Protein AF-A0AAV1LVD3-F1 (afdb_monomer_lite)

pLDDT: mean 78.02, std 8.47, range [48.91, 90.25]

Foldseek 3Di:
DDCVVCVPVVVVVCVVCVCVVPVVLVVQLVVVVVCCCPPVDNDPDCVVVSVQRSDPPDDDPVVVVVVPDDDPPPD

Structure (mmCIF, N/CA/C/O backbone):
data_AF-A0AAV1LVD3-F1
#
_entry.id   AF-A0AAV1LVD3-F1
#
loop_
_atom_site.group_PDB
_atom_site.id
_atom_site.type_symbol
_atom_site.label_atom_id
_atom_site.label_alt_id
_atom_site.label_comp_id
_atom_site.label_asym_id
_atom_site.label_entity_id
_atom_site.label_seq_id
_atom_site.pdbx_PDB_ins_code
_atom_site.Cartn_x
_atom_site.Cartn_y
_atom_site.Cartn_z
_atom_site.occupancy
_atom_site.B_iso_or_equiv
_atom_site.auth_seq_id
_atom_site.auth_comp_id
_atom_site.auth_asym_id
_atom_site.auth_atom_id
_atom_site.pdbx_PDB_model_num
ATOM 1 N N . MET A 1 1 ? -18.835 11.583 12.236 1.00 58.38 1 MET A N 1
ATOM 2 C CA . MET A 1 1 ? -19.521 10.394 11.688 1.00 58.38 1 MET A CA 1
ATOM 3 C C . MET A 1 1 ? -19.699 9.409 12.831 1.00 58.38 1 MET A C 1
ATOM 5 O O . MET A 1 1 ? -18.704 8.863 13.289 1.00 58.38 1 MET A O 1
ATOM 9 N N . THR A 1 2 ? -20.902 9.306 13.398 1.00 70.31 2 THR A N 1
ATOM 10 C CA . THR A 1 2 ? -21.139 8.509 14.616 1.00 70.31 2 THR A CA 1
ATOM 11 C C . THR A 1 2 ? -21.717 7.135 14.267 1.00 70.31 2 THR A C 1
ATOM 13 O O . THR A 1 2 ? -22.479 7.004 13.310 1.00 70.31 2 THR A O 1
ATOM 16 N N . GLU A 1 3 ? -21.360 6.104 15.040 1.00 77.75 3 GLU A N 1
ATOM 17 C CA . GLU A 1 3 ? -21.860 4.729 14.863 1.00 77.75 3 GLU A CA 1
ATOM 18 C C . GLU A 1 3 ? -23.393 4.652 14.913 1.00 77.75 3 GLU A C 1
ATOM 20 O O . GLU A 1 3 ? -24.002 3.885 14.176 1.00 77.75 3 GLU A O 1
ATOM 25 N N . LYS A 1 4 ? -24.023 5.495 15.742 1.00 83.94 4 LYS A N 1
ATOM 26 C CA . LYS A 1 4 ? -25.483 5.553 15.890 1.00 83.94 4 LYS A CA 1
ATOM 27 C C . LYS A 1 4 ? -26.202 6.097 14.656 1.00 83.94 4 LYS A C 1
ATOM 29 O O . LYS A 1 4 ? -27.337 5.713 14.410 1.00 83.94 4 LYS A O 1
ATOM 34 N N . GLU A 1 5 ? -25.563 6.991 13.910 1.00 90.25 5 GLU A N 1
ATOM 35 C CA . GLU A 1 5 ? -26.181 7.685 12.777 1.00 90.25 5 GLU A CA 1
ATOM 36 C C . GLU A 1 5 ? -25.956 6.930 11.458 1.00 90.25 5 GLU A C 1
ATOM 38 O O . GLU A 1 5 ? -26.851 6.863 10.621 1.00 90.25 5 GLU A O 1
ATOM 43 N N . TYR A 1 6 ? -24.792 6.283 11.299 1.00 88.06 6 TYR A N 1
ATOM 44 C CA . TYR A 1 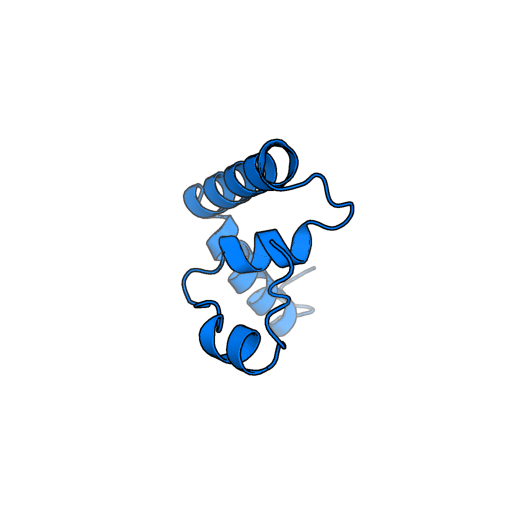6 ? -24.450 5.503 10.103 1.00 88.06 6 TYR A CA 1
ATOM 45 C C . TYR A 1 6 ? -23.744 4.184 10.458 1.00 88.06 6 TYR A C 1
ATOM 47 O O . TYR A 1 6 ? -22.564 4.010 10.135 1.00 88.06 6 TYR A O 1
ATOM 55 N N . PRO A 1 7 ? -24.442 3.220 11.082 1.00 87.12 7 PRO A N 1
ATOM 56 C CA . PRO A 1 7 ? -23.821 2.005 11.616 1.00 87.12 7 PRO A CA 1
ATOM 57 C C . PRO A 1 7 ? -23.116 1.172 10.536 1.00 87.12 7 PRO A C 1
ATOM 59 O O . PRO A 1 7 ? -22.006 0.681 10.741 1.00 87.12 7 PRO A O 1
ATOM 62 N N . LEU A 1 8 ? -23.712 1.064 9.344 1.00 89.62 8 LEU A N 1
ATOM 63 C CA . LEU A 1 8 ? -23.132 0.307 8.231 1.00 89.62 8 LEU A CA 1
ATOM 64 C C . LEU A 1 8 ? -21.882 0.986 7.651 1.00 89.62 8 LEU A C 1
ATOM 66 O O . LEU A 1 8 ? -20.881 0.322 7.366 1.00 89.62 8 LEU A O 1
ATOM 70 N N . LEU A 1 9 ? -21.925 2.312 7.497 1.00 88.56 9 LEU A N 1
ATOM 71 C CA . LEU A 1 9 ? -20.814 3.092 6.958 1.00 88.56 9 LEU A CA 1
ATOM 72 C C . LEU A 1 9 ? -19.640 3.110 7.944 1.00 88.56 9 LEU A C 1
ATOM 74 O O . LEU A 1 9 ? -18.503 2.892 7.535 1.00 88.56 9 LEU A O 1
ATOM 78 N N . PHE A 1 10 ? -19.930 3.280 9.237 1.00 87.06 10 PHE A N 1
ATOM 79 C CA . PHE A 1 10 ? -18.953 3.256 10.324 1.00 87.06 10 PHE A CA 1
ATOM 80 C C . PHE A 1 10 ? -18.257 1.895 10.438 1.00 87.06 10 PHE A C 1
ATOM 82 O O . PHE A 1 10 ? -17.028 1.818 10.471 1.00 87.06 10 PHE A O 1
ATOM 89 N N . LYS A 1 11 ? -19.025 0.799 10.402 1.00 86.94 11 LYS A N 1
ATOM 90 C CA . LYS A 1 11 ? -18.467 -0.560 10.409 1.00 86.94 11 LYS A CA 1
ATOM 91 C C . LYS A 1 11 ? -17.583 -0.816 9.185 1.00 86.94 11 LYS A C 1
ATOM 93 O O . LYS A 1 11 ? -16.493 -1.367 9.312 1.00 86.94 11 LYS A O 1
ATOM 98 N N . THR A 1 12 ? -18.014 -0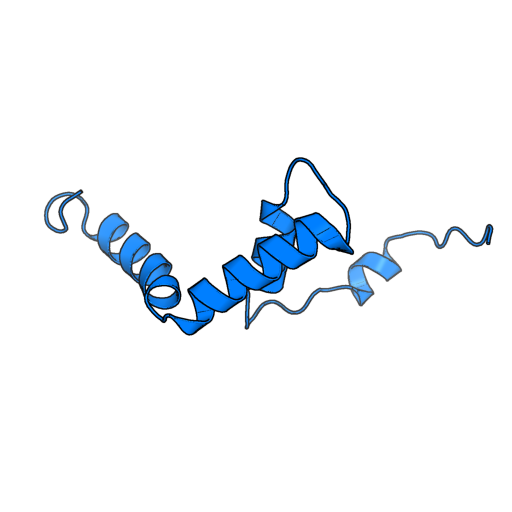.367 8.006 1.00 85.94 12 THR A N 1
ATOM 99 C CA . THR A 1 12 ? -17.236 -0.507 6.764 1.00 85.94 12 THR A CA 1
ATOM 100 C C . THR A 1 12 ? -15.969 0.348 6.783 1.00 85.94 12 THR A C 1
ATOM 102 O O . THR A 1 12 ? -14.920 -0.107 6.325 1.00 85.94 12 THR A O 1
ATOM 105 N N . SER A 1 13 ? -16.029 1.573 7.318 1.00 82.56 13 SER A N 1
ATOM 106 C CA . SER A 1 13 ? -14.844 2.422 7.456 1.00 82.56 13 SER A CA 1
ATOM 107 C C . SER A 1 13 ? -13.861 1.827 8.451 1.00 82.56 13 SER A C 1
ATOM 109 O O . SER A 1 13 ? -12.677 1.790 8.144 1.00 82.56 13 SER A O 1
ATOM 111 N N . LEU A 1 14 ? -14.334 1.294 9.584 1.00 81.81 14 LEU A N 1
ATOM 112 C CA . LEU A 1 14 ? -13.485 0.610 10.559 1.00 81.81 14 LEU A CA 1
ATOM 113 C C . LEU A 1 14 ? -12.789 -0.601 9.949 1.00 81.81 14 LEU A C 1
ATOM 115 O O . LEU A 1 14 ? -11.583 -0.719 10.089 1.00 81.81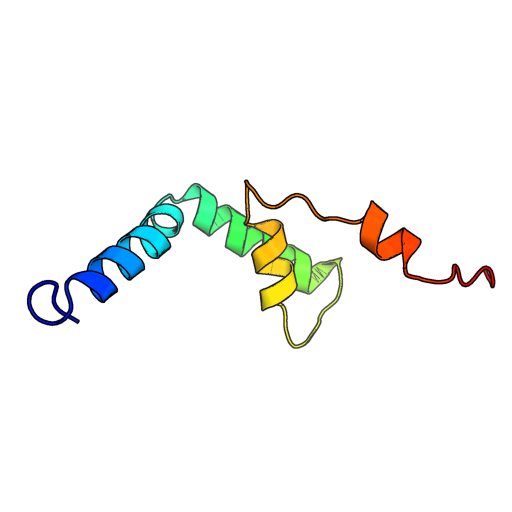 14 LEU A O 1
ATOM 119 N N . LEU A 1 15 ? -13.499 -1.456 9.213 1.00 81.75 15 LEU A N 1
ATOM 120 C CA . LEU A 1 15 ? -12.879 -2.606 8.542 1.00 81.75 15 LEU A CA 1
ATOM 121 C C . LEU A 1 15 ? -11.822 -2.203 7.504 1.00 81.75 15 LEU A C 1
ATOM 123 O O . LEU A 1 15 ? -10.876 -2.949 7.285 1.00 81.75 15 LEU A O 1
ATOM 127 N N . LYS A 1 16 ? -11.955 -1.027 6.881 1.00 77.25 16 LYS A N 1
ATOM 128 C CA . LYS A 1 16 ? -10.948 -0.481 5.955 1.00 77.25 16 LYS A CA 1
ATOM 129 C C . LYS A 1 16 ? -9.787 0.215 6.673 1.00 77.25 16 LYS A C 1
ATOM 131 O O . LYS A 1 16 ? -8.670 0.181 6.169 1.00 77.25 16 LYS A O 1
ATOM 136 N N . LEU A 1 17 ? -10.041 0.836 7.826 1.00 75.88 17 LEU A N 1
ATOM 137 C CA . LEU A 1 17 ? -9.029 1.527 8.631 1.00 75.88 17 LEU A CA 1
ATOM 138 C C . LEU A 1 17 ? -8.240 0.577 9.540 1.00 75.88 17 LEU A C 1
ATOM 140 O O . LEU A 1 17 ? -7.084 0.849 9.824 1.00 75.88 17 LEU A O 1
ATOM 144 N N . LEU A 1 18 ? -8.841 -0.523 9.997 1.00 73.38 18 LEU A N 1
ATOM 145 C CA . LEU A 1 18 ? -8.228 -1.509 10.894 1.00 73.38 18 LEU A CA 1
ATOM 146 C C . LEU A 1 18 ? -6.918 -2.094 10.336 1.00 73.38 18 LEU A C 1
ATOM 148 O O . LEU A 1 18 ? -5.935 -2.111 11.074 1.00 73.38 18 LEU A O 1
ATOM 152 N N . PRO A 1 19 ? -6.840 -2.497 9.052 1.00 64.56 19 PRO A N 1
ATOM 153 C CA . PRO A 1 19 ? -5.578 -2.891 8.435 1.00 64.56 19 PRO A CA 1
ATOM 154 C C . PRO A 1 19 ? -4.557 -1.746 8.462 1.00 64.56 19 PRO A C 1
ATOM 156 O O . PRO A 1 19 ? -3.399 -1.964 8.788 1.00 64.56 19 PRO A O 1
ATOM 159 N N . PHE A 1 20 ? -4.995 -0.509 8.218 1.00 61.00 20 PHE A N 1
ATOM 160 C CA . PHE A 1 20 ? -4.149 0.690 8.273 1.00 61.00 20 PHE A CA 1
ATOM 161 C C . PHE A 1 20 ? -3.661 1.048 9.684 1.00 61.00 20 PHE A C 1
ATOM 163 O O . PHE A 1 20 ? -2.594 1.638 9.821 1.00 61.00 20 PHE A O 1
ATOM 170 N N . ALA A 1 21 ? -4.420 0.701 10.726 1.00 60.41 21 ALA A N 1
ATOM 171 C CA . ALA A 1 21 ? -4.014 0.886 12.116 1.00 60.41 21 ALA A CA 1
ATOM 172 C C . ALA A 1 21 ? -2.921 -0.109 12.537 1.00 60.41 21 ALA A C 1
ATOM 174 O O . ALA A 1 21 ? -2.209 0.152 13.505 1.00 60.41 21 ALA A O 1
ATOM 175 N N . SER A 1 22 ? -2.752 -1.222 11.809 1.00 65.81 22 SER A N 1
ATOM 176 C CA . SER A 1 22 ? -1.537 -2.021 11.943 1.00 65.81 22 SER A CA 1
ATOM 177 C C . SER A 1 22 ? -0.375 -1.220 11.354 1.00 65.81 22 SER A C 1
ATOM 179 O O . SER A 1 22 ? -0.352 -0.900 10.162 1.00 65.81 22 SER A O 1
ATOM 181 N N . THR A 1 23 ? 0.582 -0.857 12.206 1.00 68.31 23 THR A N 1
ATOM 182 C CA . THR A 1 23 ? 1.728 -0.009 11.849 1.00 68.31 23 THR A CA 1
ATOM 183 C C . THR A 1 23 ? 2.442 -0.533 10.603 1.00 68.31 23 THR A C 1
ATOM 185 O O . THR A 1 23 ? 2.793 0.238 9.718 1.00 68.31 23 THR A O 1
ATOM 188 N N . TYR A 1 24 ? 2.518 -1.860 10.467 1.00 79.00 24 TYR A N 1
ATOM 189 C CA . TYR A 1 24 ? 3.140 -2.550 9.343 1.00 79.00 24 TYR A CA 1
ATOM 190 C C . TYR A 1 24 ? 2.518 -2.230 7.976 1.00 79.00 24 TYR A C 1
ATOM 192 O O . TYR A 1 24 ? 3.250 -1.949 7.029 1.00 79.00 24 TYR A O 1
ATOM 200 N N . LEU A 1 25 ? 1.187 -2.248 7.836 1.00 75.00 25 LEU A N 1
ATOM 201 C CA . LEU A 1 25 ? 0.550 -1.957 6.543 1.00 75.00 25 LEU A CA 1
ATOM 202 C C . LEU A 1 25 ? 0.674 -0.477 6.177 1.00 75.00 25 LEU A C 1
ATOM 204 O O . LEU A 1 25 ? 0.846 -0.152 5.003 1.00 75.00 25 LEU A O 1
ATOM 208 N N . CYS A 1 26 ? 0.644 0.413 7.171 1.00 78.88 26 CYS A N 1
ATOM 209 C CA . CYS A 1 26 ? 0.896 1.836 6.966 1.00 78.88 26 CYS A CA 1
ATOM 210 C C . CYS A 1 26 ? 2.343 2.080 6.498 1.00 78.88 26 CYS A C 1
ATOM 212 O O . CYS A 1 26 ? 2.566 2.703 5.458 1.00 78.88 26 CYS A O 1
ATOM 214 N N . GLU A 1 27 ? 3.323 1.520 7.210 1.00 84.25 27 GLU A N 1
ATOM 215 C CA . GLU A 1 27 ? 4.750 1.586 6.865 1.00 84.25 27 GLU A CA 1
ATOM 216 C C . GLU A 1 27 ? 5.036 0.994 5.482 1.00 84.25 27 GLU A C 1
ATOM 218 O O . GLU A 1 27 ? 5.761 1.594 4.680 1.00 84.25 27 GLU A O 1
ATOM 223 N N . THR A 1 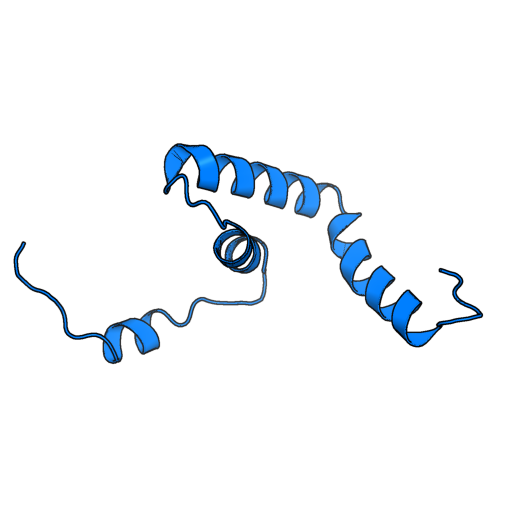28 ? 4.423 -0.152 5.179 1.00 83.94 28 THR A N 1
ATOM 224 C CA . THR A 1 28 ? 4.530 -0.810 3.875 1.00 83.94 28 THR A CA 1
ATOM 225 C C . THR A 1 28 ? 3.952 0.091 2.791 1.00 83.94 28 THR A C 1
ATOM 227 O O . THR A 1 28 ? 4.665 0.416 1.846 1.00 83.94 28 THR A O 1
ATOM 230 N N . ALA A 1 29 ? 2.724 0.597 2.951 1.00 85.12 29 ALA A N 1
ATOM 231 C CA . ALA A 1 29 ? 2.090 1.479 1.972 1.00 85.12 29 ALA A CA 1
ATOM 232 C C . ALA A 1 29 ? 2.912 2.752 1.701 1.00 85.12 29 ALA A C 1
ATOM 234 O O . ALA A 1 29 ? 3.109 3.123 0.542 1.00 85.12 29 ALA A O 1
ATOM 235 N N . PHE A 1 30 ? 3.443 3.405 2.738 1.00 86.56 30 PHE A N 1
ATOM 236 C CA . PHE A 1 30 ? 4.289 4.593 2.574 1.00 86.56 30 PHE A CA 1
ATOM 237 C C . PHE A 1 30 ? 5.638 4.279 1.916 1.00 86.56 30 PHE A C 1
ATOM 239 O O . PHE A 1 30 ? 6.095 5.033 1.046 1.00 86.56 30 PHE A O 1
ATOM 246 N N . SER A 1 31 ? 6.260 3.154 2.271 1.00 87.50 31 SER A N 1
ATOM 247 C CA . SER A 1 31 ? 7.496 2.693 1.631 1.00 87.50 31 SER A CA 1
ATOM 248 C C . SER A 1 31 ? 7.266 2.393 0.151 1.00 87.50 31 SER A C 1
ATOM 250 O O . SER A 1 31 ? 8.039 2.835 -0.705 1.00 87.50 31 SER A O 1
ATOM 252 N N . THR A 1 32 ? 6.165 1.715 -0.183 1.00 86.50 32 THR A N 1
ATOM 253 C CA . THR A 1 32 ? 5.810 1.411 -1.570 1.00 86.50 32 THR A CA 1
ATOM 254 C C . THR A 1 32 ? 5.473 2.669 -2.359 1.00 86.50 32 THR A C 1
ATOM 256 O O . THR A 1 32 ? 5.949 2.824 -3.482 1.00 86.50 32 THR A O 1
ATOM 259 N N . LEU A 1 33 ? 4.735 3.613 -1.771 1.00 87.50 33 LEU A N 1
ATOM 260 C CA . LEU A 1 33 ? 4.466 4.915 -2.382 1.00 87.50 33 LEU A CA 1
ATOM 261 C C . LEU A 1 33 ? 5.770 5.653 -2.723 1.00 87.50 33 LEU A C 1
ATOM 263 O O . LEU A 1 33 ? 5.919 6.181 -3.827 1.00 87.50 33 LEU A O 1
ATOM 267 N N . THR A 1 34 ? 6.732 5.646 -1.799 1.00 86.50 34 THR A N 1
ATOM 268 C CA . THR A 1 34 ? 8.053 6.255 -2.004 1.00 86.50 34 THR A CA 1
ATOM 269 C C . THR A 1 34 ? 8.798 5.576 -3.151 1.00 86.50 34 THR A C 1
ATOM 271 O O . THR A 1 34 ? 9.317 6.256 -4.039 1.00 86.50 34 THR A O 1
ATOM 274 N N . ALA A 1 35 ? 8.798 4.242 -3.197 1.00 84.88 35 ALA A N 1
ATOM 275 C CA . ALA A 1 35 ? 9.413 3.474 -4.277 1.00 84.88 35 ALA A CA 1
ATOM 276 C C . ALA A 1 35 ? 8.752 3.735 -5.644 1.00 84.88 35 ALA A C 1
ATOM 278 O O . ALA A 1 35 ? 9.456 3.917 -6.639 1.00 84.88 35 ALA A O 1
ATOM 279 N N . ILE A 1 36 ? 7.417 3.804 -5.708 1.00 83.88 36 ILE A N 1
ATOM 280 C CA . ILE A 1 36 ? 6.670 4.100 -6.942 1.00 83.88 36 ILE A CA 1
ATOM 281 C C . ILE A 1 36 ? 7.063 5.483 -7.471 1.00 83.88 36 ILE A C 1
ATOM 283 O O . ILE A 1 36 ? 7.443 5.607 -8.639 1.00 83.88 36 ILE A O 1
ATOM 287 N N . LYS A 1 37 ? 7.042 6.510 -6.606 1.00 80.19 37 LYS A N 1
ATOM 288 C CA . LYS A 1 37 ? 7.337 7.897 -7.004 1.00 80.19 37 LYS A CA 1
ATOM 289 C C . LYS A 1 37 ? 8.792 8.128 -7.415 1.00 80.19 37 LYS A C 1
ATOM 291 O O . LYS A 1 37 ? 9.032 9.029 -8.213 1.00 80.19 37 LYS A O 1
ATOM 296 N N . THR A 1 38 ? 9.742 7.359 -6.881 1.00 80.12 38 THR A N 1
ATOM 297 C CA . THR A 1 38 ? 11.183 7.588 -7.096 1.00 80.12 38 THR A CA 1
ATOM 298 C C . THR A 1 38 ? 11.815 6.653 -8.127 1.00 80.12 38 THR A C 1
ATOM 300 O O . THR A 1 38 ? 12.666 7.102 -8.890 1.00 80.12 38 THR A O 1
ATOM 303 N N . LYS A 1 39 ? 11.417 5.372 -8.177 1.00 70.00 39 LYS A N 1
ATOM 304 C CA . LYS A 1 39 ? 12.149 4.321 -8.910 1.00 70.00 39 LYS A CA 1
ATOM 305 C C . LYS A 1 39 ? 11.425 3.784 -10.146 1.00 70.00 39 LYS A C 1
ATOM 307 O O . LYS A 1 39 ? 12.084 3.479 -11.134 1.00 70.00 39 LYS A O 1
ATOM 312 N N . TYR A 1 40 ? 10.097 3.638 -10.101 1.00 65.06 40 TYR A N 1
ATOM 313 C CA . TYR A 1 40 ? 9.360 2.881 -11.128 1.00 65.06 40 TYR A CA 1
ATOM 314 C C . TYR A 1 40 ? 8.682 3.751 -12.197 1.00 65.06 40 TYR A C 1
ATOM 316 O O . TYR A 1 40 ? 8.603 3.319 -13.344 1.00 65.06 40 TYR A O 1
ATOM 324 N N . ARG A 1 41 ? 8.223 4.962 -11.844 1.00 58.81 41 ARG A N 1
ATOM 325 C CA . ARG A 1 41 ? 7.891 6.103 -12.729 1.00 58.81 41 ARG A CA 1
ATOM 326 C C . ARG A 1 41 ? 7.135 7.138 -11.896 1.00 58.81 41 ARG A C 1
ATOM 328 O O . ARG A 1 41 ? 6.124 6.810 -11.280 1.00 58.81 41 ARG A O 1
ATOM 335 N N . SER A 1 42 ? 7.533 8.405 -11.960 1.00 64.44 42 SER A N 1
ATOM 336 C CA . SER A 1 42 ? 6.754 9.528 -11.429 1.00 64.44 42 SER A CA 1
ATOM 337 C C . SER A 1 42 ? 5.498 9.761 -12.286 1.00 64.44 42 SER A C 1
ATOM 339 O O . SER A 1 42 ? 5.447 10.632 -13.150 1.00 64.44 42 SER A O 1
ATOM 341 N N . ARG A 1 43 ? 4.464 8.936 -12.086 1.00 66.81 43 ARG A N 1
ATOM 342 C CA . ARG A 1 43 ? 3.134 9.137 -12.680 1.00 66.81 43 ARG A CA 1
ATOM 343 C C . ARG A 1 43 ? 2.331 10.104 -11.815 1.00 66.81 43 ARG A C 1
ATOM 345 O O . ARG A 1 43 ? 2.449 10.093 -10.593 1.00 66.81 43 ARG A O 1
ATOM 352 N N . LEU A 1 44 ? 1.479 10.907 -12.453 1.00 73.38 44 LEU A N 1
ATOM 353 C CA . LEU A 1 44 ? 0.599 11.846 -11.750 1.00 73.38 44 LEU A CA 1
ATOM 354 C C . LEU A 1 44 ? -0.419 11.123 -10.848 1.00 73.38 44 LEU A C 1
ATOM 356 O O . LEU A 1 44 ? -0.763 11.637 -9.790 1.00 73.38 44 LEU A O 1
ATOM 360 N N . ASN A 1 45 ? -0.860 9.921 -11.240 1.00 81.12 45 ASN A N 1
ATOM 361 C CA . ASN A 1 45 ? -1.768 9.087 -10.455 1.00 81.12 45 ASN A CA 1
ATOM 362 C C . ASN A 1 45 ? -1.095 7.768 -10.043 1.00 81.12 45 ASN A C 1
ATOM 364 O O . ASN A 1 45 ? -0.800 6.930 -10.895 1.00 81.12 45 ASN A O 1
ATOM 368 N N . VAL A 1 46 ? -0.879 7.604 -8.736 1.00 83.81 46 VAL A N 1
ATOM 369 C CA . VAL A 1 46 ? -0.206 6.453 -8.106 1.00 83.81 46 VAL A CA 1
ATOM 370 C C . VAL A 1 46 ? -1.166 5.524 -7.360 1.00 83.81 46 VAL A C 1
ATOM 372 O O . VAL A 1 46 ? -0.759 4.439 -6.955 1.00 83.81 46 VAL A O 1
ATOM 375 N N . GLU A 1 47 ? -2.434 5.915 -7.188 1.00 83.12 47 GLU A N 1
ATOM 376 C CA . GLU A 1 47 ? -3.443 5.091 -6.510 1.00 83.12 47 GLU A CA 1
ATOM 377 C C . GLU A 1 47 ? -3.583 3.667 -7.069 1.00 83.12 47 GLU A C 1
ATOM 379 O O . GLU A 1 47 ? -3.630 2.739 -6.258 1.00 83.12 47 GLU A O 1
ATOM 384 N N . PRO A 1 48 ? -3.682 3.438 -8.397 1.00 82.75 48 PRO A N 1
ATOM 385 C CA . PRO A 1 48 ? -3.882 2.083 -8.909 1.00 82.75 48 PRO A CA 1
ATOM 386 C C . PRO A 1 48 ? -2.675 1.185 -8.621 1.00 82.75 48 PRO A C 1
ATOM 388 O O . PRO A 1 48 ? -2.856 0.036 -8.221 1.00 82.75 48 PRO A O 1
ATOM 391 N N . ASP A 1 49 ? -1.463 1.726 -8.749 1.00 81.38 49 ASP A N 1
ATOM 392 C CA . ASP A 1 49 ? -0.221 0.989 -8.511 1.00 81.38 49 ASP A CA 1
ATOM 393 C C . ASP A 1 49 ? -0.077 0.662 -7.013 1.00 81.38 49 ASP A C 1
ATOM 395 O O . ASP A 1 49 ? 0.188 -0.485 -6.651 1.00 81.38 49 ASP A O 1
ATOM 399 N N . LEU A 1 50 ? -0.360 1.637 -6.138 1.00 84.12 50 LEU A N 1
ATOM 400 C CA . LEU A 1 50 ? -0.324 1.460 -4.684 1.00 84.12 50 LEU A CA 1
ATOM 401 C C . LEU A 1 50 ? -1.385 0.463 -4.189 1.00 84.12 50 LEU A C 1
ATOM 403 O O . LEU A 1 50 ? -1.126 -0.350 -3.302 1.00 84.12 50 LEU A O 1
ATOM 407 N N . ARG A 1 51 ? -2.590 0.494 -4.769 1.00 82.75 51 ARG A N 1
ATOM 408 C CA . ARG A 1 51 ? -3.679 -0.425 -4.407 1.00 82.75 51 ARG A CA 1
ATOM 409 C C . ARG A 1 51 ? -3.311 -1.874 -4.701 1.00 82.75 51 ARG A C 1
ATOM 411 O O . ARG A 1 51 ? -3.592 -2.742 -3.876 1.00 82.75 51 ARG A O 1
ATOM 418 N N . VAL A 1 52 ? -2.719 -2.136 -5.866 1.00 81.50 52 VAL A N 1
ATOM 419 C CA . VAL A 1 52 ? -2.279 -3.487 -6.240 1.00 81.50 52 VAL A CA 1
ATOM 420 C C . VAL A 1 52 ? -1.133 -3.938 -5.340 1.00 81.50 52 VAL A C 1
ATOM 422 O O . VAL A 1 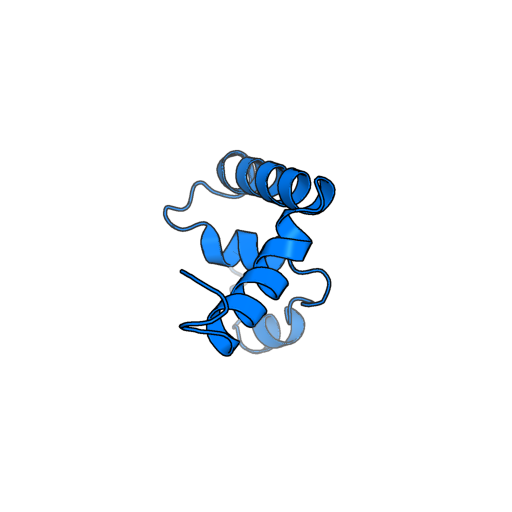52 ? -1.154 -5.069 -4.871 1.00 81.50 52 VAL A O 1
ATOM 425 N N . SER A 1 53 ? -0.174 -3.060 -5.041 1.00 79.06 53 SER A N 1
ATOM 426 C CA . SER A 1 53 ? 1.013 -3.434 -4.267 1.00 79.06 53 SER A CA 1
ATOM 427 C C . SER A 1 53 ? 0.762 -3.683 -2.777 1.00 79.06 53 SER A C 1
ATOM 429 O O . SER A 1 53 ? 1.502 -4.443 -2.169 1.00 79.06 53 SER A O 1
ATOM 431 N N . VAL A 1 54 ? -0.243 -3.032 -2.181 1.00 81.00 54 VAL A N 1
ATOM 432 C CA . VAL A 1 54 ? -0.591 -3.183 -0.750 1.00 81.00 54 VAL A CA 1
ATOM 433 C C . VAL A 1 54 ? -1.652 -4.279 -0.534 1.00 81.00 54 VAL A C 1
ATOM 435 O O . VAL A 1 54 ? -1.997 -4.612 0.595 1.00 81.00 54 VAL A O 1
ATOM 438 N N . SER A 1 55 ? -2.198 -4.861 -1.607 1.00 81.06 55 SER A N 1
ATOM 439 C CA . SER A 1 55 ? -3.212 -5.914 -1.499 1.00 81.06 55 SER A CA 1
ATOM 440 C C . SER A 1 55 ? -2.581 -7.301 -1.352 1.00 81.06 55 SER A C 1
ATOM 442 O O . SER A 1 55 ? -2.156 -7.886 -2.342 1.00 81.06 55 SER A O 1
ATOM 444 N N . ASP A 1 56 ? -2.643 -7.885 -0.153 1.00 71.12 56 ASP A N 1
ATOM 445 C CA . ASP A 1 56 ? -2.132 -9.245 0.120 1.00 71.12 56 ASP A CA 1
ATOM 446 C C . ASP A 1 56 ? -2.868 -10.369 -0.638 1.00 71.12 56 ASP A C 1
ATOM 448 O O . ASP A 1 56 ? -2.319 -11.443 -0.858 1.00 71.12 56 ASP A O 1
ATOM 452 N N . ASN A 1 57 ? -4.120 -10.141 -1.051 1.00 69.00 57 ASN A N 1
ATOM 453 C CA . ASN A 1 57 ? -4.987 -11.166 -1.657 1.00 69.00 57 ASN A CA 1
ATOM 454 C C . ASN A 1 57 ? -5.253 -10.969 -3.159 1.00 69.00 57 ASN A C 1
ATOM 456 O O . ASN A 1 57 ? -6.091 -11.663 -3.737 1.00 69.00 57 ASN A O 1
ATOM 460 N N . ILE A 1 58 ? -4.587 -10.011 -3.810 1.00 73.31 58 ILE A N 1
ATOM 461 C CA . ILE A 1 58 ? -4.801 -9.729 -5.236 1.00 73.31 58 ILE A CA 1
ATOM 462 C C . ILE A 1 58 ? -3.550 -10.123 -6.011 1.00 73.31 58 ILE A C 1
ATOM 464 O O . ILE A 1 58 ? -2.609 -9.350 -6.153 1.00 73.31 58 ILE A O 1
ATOM 468 N N . SER A 1 59 ? -3.555 -11.335 -6.565 1.00 75.56 59 SER A N 1
ATOM 469 C CA .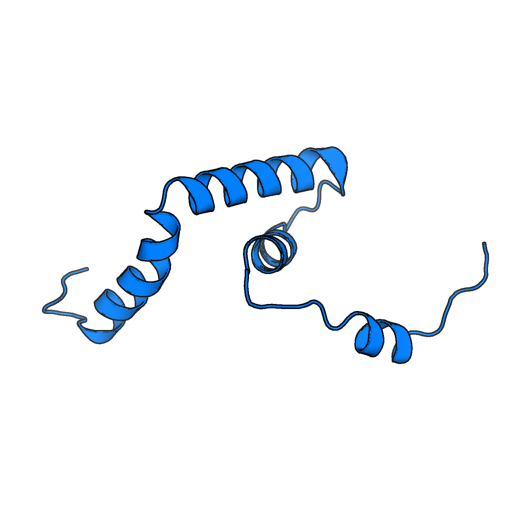 SER A 1 59 ? -2.524 -11.738 -7.519 1.00 75.56 59 SER A CA 1
ATOM 470 C C . SER A 1 59 ? -2.778 -11.073 -8.878 1.00 75.56 59 SER A C 1
ATOM 472 O O . SER A 1 59 ? -3.897 -11.147 -9.405 1.00 75.56 59 SER A O 1
ATOM 474 N N . PRO A 1 60 ? -1.767 -10.435 -9.486 1.00 71.19 60 PRO A N 1
ATOM 475 C CA . PRO A 1 60 ? -1.935 -9.805 -10.782 1.00 71.19 60 PRO A CA 1
ATOM 476 C C . PRO A 1 60 ? -2.176 -10.876 -11.853 1.00 71.19 60 PRO A C 1
ATOM 478 O O . PRO A 1 60 ? -1.417 -11.834 -11.996 1.00 71.19 60 PRO A O 1
ATOM 481 N N . ARG A 1 61 ? -3.240 -10.708 -12.645 1.00 81.94 61 ARG A N 1
ATOM 482 C CA . ARG A 1 61 ? -3.615 -11.623 -13.739 1.00 81.94 61 ARG A CA 1
ATOM 483 C C . ARG A 1 61 ? -2.768 -11.378 -14.994 1.00 81.94 61 ARG A C 1
ATOM 485 O O . ARG A 1 61 ? -3.308 -11.225 -16.088 1.00 81.94 61 ARG A O 1
ATOM 492 N N . ILE A 1 62 ? -1.444 -11.321 -14.829 1.00 79.50 62 ILE A N 1
ATOM 493 C CA . ILE A 1 62 ? -0.492 -10.963 -15.893 1.00 79.50 62 ILE A CA 1
ATOM 494 C C . ILE A 1 62 ? -0.676 -11.863 -17.113 1.00 79.50 62 ILE A C 1
ATOM 496 O O . ILE A 1 62 ? -0.779 -11.346 -18.214 1.00 79.50 62 ILE A O 1
ATOM 500 N N . ASN A 1 63 ? -0.837 -13.173 -16.911 1.00 81.69 63 ASN A N 1
ATOM 501 C CA . ASN A 1 63 ? -1.016 -14.139 -18.001 1.00 81.69 63 ASN A CA 1
ATOM 502 C C . ASN A 1 63 ? -2.228 -13.832 -18.897 1.00 81.69 63 ASN A C 1
ATOM 504 O O . ASN A 1 63 ? -2.181 -14.052 -20.101 1.00 81.69 63 ASN A O 1
ATOM 508 N N . ILE A 1 64 ? -3.319 -13.320 -18.320 1.00 85.38 64 ILE A N 1
ATOM 509 C CA . ILE A 1 64 ? -4.527 -12.964 -19.079 1.00 85.38 64 ILE A CA 1
ATOM 510 C C . ILE A 1 64 ? -4.297 -11.652 -19.833 1.00 85.38 64 ILE A C 1
ATOM 512 O O . ILE A 1 64 ? -4.664 -11.532 -20.999 1.00 85.38 64 ILE A O 1
ATOM 516 N N . LEU A 1 65 ? -3.652 -10.682 -19.179 1.00 79.38 65 LEU A N 1
ATOM 517 C CA . LEU A 1 65 ? -3.316 -9.399 -19.792 1.00 79.38 65 LEU A CA 1
ATOM 518 C C . LEU A 1 65 ? -2.365 -9.589 -20.980 1.00 79.38 65 LEU A C 1
ATOM 520 O O . LEU A 1 65 ? -2.624 -9.053 -22.053 1.00 79.38 65 LEU A O 1
ATOM 524 N N . THR A 1 66 ? -1.316 -10.398 -20.824 1.00 79.62 66 THR A N 1
ATOM 525 C CA . THR A 1 66 ? -0.330 -10.664 -21.881 1.00 79.62 66 THR A CA 1
ATOM 526 C C . THR A 1 66 ? -0.913 -11.483 -23.027 1.00 79.62 66 THR A C 1
ATOM 528 O O . THR A 1 66 ? -0.561 -11.227 -24.171 1.00 79.62 66 THR A O 1
ATOM 531 N N . ALA A 1 67 ? -1.847 -12.402 -22.759 1.00 82.88 67 ALA A N 1
ATOM 532 C CA . ALA A 1 67 ? -2.549 -13.143 -23.809 1.00 82.88 67 ALA A CA 1
ATOM 533 C C . ALA A 1 67 ? -3.450 -12.248 -24.683 1.00 82.88 67 ALA A C 1
ATOM 535 O O . ALA A 1 67 ? -3.681 -12.558 -25.848 1.00 82.88 67 ALA A O 1
ATOM 536 N N . SER A 1 68 ? -3.957 -11.140 -24.129 1.00 79.12 68 SER A N 1
ATOM 537 C CA . SER A 1 68 ? -4.826 -10.188 -24.839 1.00 79.12 68 SER A CA 1
ATOM 538 C C . SER A 1 68 ? -4.080 -9.079 -25.591 1.00 79.12 68 SER A C 1
ATOM 540 O O . SER A 1 68 ? -4.704 -8.299 -26.310 1.00 79.12 68 SER A O 1
ATOM 542 N N . VAL A 1 69 ? -2.757 -8.986 -25.427 1.00 79.50 69 VAL A N 1
ATOM 543 C CA . VAL A 1 69 ? -1.931 -7.921 -26.006 1.00 79.50 69 VAL A CA 1
ATOM 544 C C . VAL A 1 69 ? -0.999 -8.516 -27.057 1.00 79.50 69 VAL A C 1
ATOM 546 O O . VAL A 1 69 ? -0.241 -9.441 -26.782 1.00 79.50 69 VAL A O 1
ATOM 549 N N . GLN A 1 70 ? -1.020 -7.963 -28.271 1.00 78.94 70 GLN A N 1
ATOM 550 C CA . GLN A 1 70 ? -0.083 -8.353 -29.322 1.00 78.94 70 GLN A CA 1
ATOM 551 C C . GLN A 1 70 ? 1.338 -7.924 -28.936 1.00 78.94 70 GLN A C 1
ATOM 553 O O . GLN A 1 70 ? 1.602 -6.736 -28.741 1.00 78.94 70 GLN A O 1
ATOM 558 N N . ALA A 1 71 ? 2.257 -8.887 -28.842 1.00 72.25 71 ALA A N 1
ATOM 559 C CA . ALA A 1 71 ? 3.662 -8.611 -28.570 1.00 72.25 71 ALA A CA 1
ATOM 560 C C . ALA A 1 71 ? 4.250 -7.708 -29.671 1.00 72.25 71 ALA A C 1
ATOM 562 O O . ALA A 1 71 ? 4.246 -8.057 -30.851 1.00 72.25 71 ALA A O 1
ATOM 563 N N . GLN A 1 72 ? 4.744 -6.532 -29.282 1.00 75.56 72 GLN A N 1
ATOM 564 C CA . GLN A 1 72 ? 5.452 -5.611 -30.170 1.00 75.56 72 GLN A CA 1
ATOM 565 C C . GLN A 1 72 ? 6.928 -6.029 -30.192 1.00 75.56 72 GLN A C 1
ATOM 567 O O . GLN A 1 72 ? 7.711 -5.612 -29.345 1.00 75.56 72 GLN A O 1
ATOM 572 N N . GLY A 1 73 ? 7.293 -6.910 -31.124 1.00 72.06 73 GLY A N 1
ATOM 573 C CA . GLY A 1 73 ? 8.639 -7.492 -31.243 1.00 72.06 73 GLY A CA 1
ATOM 574 C C . GLY A 1 73 ? 9.692 -6.573 -31.869 1.00 72.06 73 GLY A C 1
ATOM 575 O O . GLY A 1 73 ? 10.618 -7.066 -32.499 1.00 72.06 73 GLY A O 1
ATOM 576 N N . SER A 1 74 ? 9.539 -5.252 -31.776 1.00 78.12 74 SER A N 1
ATOM 577 C CA . SER A 1 74 ? 10.448 -4.294 -32.417 1.00 78.12 74 SER A CA 1
ATOM 578 C C . SER A 1 74 ? 11.663 -3.919 -31.553 1.00 78.12 74 SER A C 1
ATOM 580 O O . SER A 1 74 ? 12.164 -2.804 -31.683 1.00 78.12 74 SER A O 1
ATOM 582 N N . HIS A 1 75 ? 12.118 -4.802 -30.661 1.00 48.91 75 HIS A N 1
ATOM 583 C CA . HIS A 1 75 ? 13.328 -4.613 -29.855 1.00 48.91 75 HIS A CA 1
ATOM 584 C C . HIS A 1 75 ? 14.136 -5.910 -29.786 1.00 48.91 75 HIS A C 1
ATOM 586 O O . HIS A 1 75 ? 13.504 -6.985 -29.701 1.00 48.91 75 HIS A O 1
#

Organism: NCBI:txid213953

Radius of gyration: 17.71 Å; chains: 1; bounding box: 40×26×48 Å

Secondary structure (DSSP, 8-state):
--TTT-HHHHHHHHHHHHHHHSHHHHHHHHHHHHHIIIII---S--HHHHHHHT-TT----HHHHHHTS------

Sequence (75 aa):
MTEKEYPLLFKTSLLKLLPFASTYLCETAFSTLTAIKTKYRSRLNVEPDLRVSVSDNISPRINILTASVQAQGSH